Protein 5DTC (pdb70)

Nearest PDB structures (foldseek):
  5dtc-assembly2_B  TM=1.012E+00  e=6.444E-18  Saccharomyces cerevisiae YJM1133
  8fky-assembly1_SP  TM=8.930E-01  e=3.075E-09  Homo sapiens
  6p0q-assembly2_B  TM=8.731E-01  e=7.089E-09  Homo sapiens
  7aa8-assembly1_C  TM=7.172E-01  e=4.471E-04  Homo sapiens
  7ved-assembly2_B  TM=7.126E-01  e=1.031E-03  Homo sapiens

B-factor: mean 28.96, std 10.79, range [12.16, 67.42]

Secondary structure (DSSP, 8-state):
--EEEEEEEE--S-GGGPPP---EEEETT--HHHHHHHHHHHHT-SSPPPEEEEETTEE--S-HHHHHHHHT--TTSEEEEEEEE--/--EEEEEEEE--S-GGG------EEEETT--HHHHHHHHHHHHT-SSPPPEEEEETTEE--S-HHHHHHHHT--TTSEEEEEEEE--

Sequence (174 aa):
KSQVKIRFFTREKDELLHVQDTPMYAPISLKRYGLSEIVNHLLGSEKPVPFDFLIEGELLRTSLHDYLTKKGLSSEASLNVEYTRAIKSQVKIRFFTREKDELLHVQDTPMYAPISLKRYGLSEIVNHLLGSEKPVPFDFLIEGELLRTSLHDYLTKKGLSSEASLNVEYTRAI

Radius of gyration: 15.79 Å; Cα contacts (8 Å, |Δi|>4): 338; chains: 2; bounding box: 28×42×42 Å

Structure (mmCIF, N/CA/C/O backbone):
data_5DTC
#
_entry.id   5DTC
#
_cell.length_a   35.298
_cell.length_b   37.738
_cell.length_c   41.134
_cell.angle_alpha   82.54
_cell.angle_beta   64.31
_cell.angle_gamma   69.62
#
_symmetry.space_group_name_H-M   'P 1'
#
loop_
_entity.id
_entity.type
_entity.pdbx_description
1 polymer 'Ribosome biogenesis protein YTM1'
2 water water
#
loop_
_atom_site.group_PDB
_atom_site.id
_atom_site.type_symbol
_atom_site.label_atom_id
_atom_site.label_alt_id
_atom_site.label_comp_id
_atom_site.label_asym_id
_atom_site.label_entity_id
_atom_site.label_seq_id
_atom_site.pdbx_PDB_ins_code
_atom_site.Cartn_x
_atom_site.Cartn_y
_atom_site.Cartn_z
_atom_site.occupancy
_atom_site.B_iso_or_equiv
_atom_site.auth_seq_id
_atom_site.auth_comp_id
_atom_site.auth_asym_id
_atom_site.auth_atom_id
_atom_site.pdbx_PDB_model_num
ATOM 1 N N . LYS A 1 1 ? -7.525 -6.182 76.496 1.00 29.74 5 LYS A N 1
ATOM 2 C CA . LYS A 1 1 ? -8.622 -5.674 77.316 1.00 27.69 5 LYS A CA 1
ATOM 3 C C . LYS A 1 1 ? -9.968 -6.220 76.865 1.00 28.50 5 LYS A C 1
ATOM 4 O O . LYS A 1 1 ? -10.957 -6.119 77.593 1.00 31.42 5 LYS A O 1
ATOM 10 N N . SER A 1 2 ? -10.005 -6.798 75.668 1.00 27.87 6 SER A N 1
ATOM 11 C CA . SER A 1 2 ? -11.263 -7.223 75.067 1.00 27.62 6 SER A CA 1
ATOM 12 C C . SER A 1 2 ? -11.699 -8.638 75.465 1.00 24.17 6 SER A C 1
ATOM 13 O O . SER A 1 2 ? -12.847 -9.025 75.219 1.00 22.08 6 SER A O 1
ATOM 16 N N . GLN A 1 3 ? -10.794 -9.394 76.089 1.00 21.82 7 GLN A N 1
ATOM 17 C CA . GLN A 1 3 ? -11.007 -10.813 76.376 1.00 22.37 7 GLN A CA 1
ATOM 18 C C . GLN A 1 3 ? -10.754 -11.132 77.838 1.00 20.68 7 GLN A C 1
ATOM 19 O O . GLN A 1 3 ? -9.974 -10.456 78.503 1.00 23.49 7 GLN A O 1
ATOM 25 N N . VAL A 1 4 ? -11.404 -12.176 78.327 1.00 19.24 8 VAL A N 1
ATOM 26 C CA . VAL A 1 4 ? -11.195 -12.625 79.700 1.00 18.96 8 VAL A CA 1
ATOM 27 C C . VAL A 1 4 ? -11.185 -14.157 79.737 1.00 20.08 8 VAL A C 1
ATOM 28 O O . VAL A 1 4 ? -11.932 -14.808 79.003 1.00 20.00 8 VAL A O 1
ATOM 32 N N . LYS A 1 5 ? -10.313 -14.723 80.564 1.00 20.61 9 LYS A N 1
ATOM 33 C CA . LYS A 1 5 ? -10.220 -16.170 80.740 1.00 21.30 9 LYS A CA 1
ATOM 34 C C . LYS A 1 5 ? -11.366 -16.671 81.591 1.00 20.94 9 LYS A C 1
ATOM 35 O O . LYS A 1 5 ? -11.594 -16.160 82.697 1.00 20.13 9 LYS A O 1
ATOM 41 N N . ILE A 1 6 ? -12.072 -17.675 81.078 1.00 19.72 10 ILE A N 1
ATOM 42 C CA . ILE A 1 6 ? -13.174 -18.288 81.806 1.00 20.62 10 ILE A CA 1
ATOM 43 C C . ILE A 1 6 ? -13.041 -19.812 81.832 1.00 21.15 10 ILE A C 1
ATOM 44 O O . ILE A 1 6 ? -12.460 -20.423 80.922 1.00 22.72 10 ILE A O 1
ATOM 49 N N . ARG A 1 7 ? -13.567 -20.418 82.891 1.00 19.98 11 ARG A N 1
ATOM 50 C CA . ARG A 1 7 ? -13.696 -21.874 82.974 1.00 24.12 11 ARG A CA 1
ATOM 51 C C . ARG A 1 7 ? -15.123 -22.204 83.403 1.00 23.49 11 ARG A C 1
ATOM 52 O O . ARG A 1 7 ? -15.635 -21.604 84.346 1.00 25.55 11 ARG A O 1
ATOM 60 N N . PHE A 1 8 ? -15.759 -23.145 82.709 1.00 19.05 12 PHE A N 1
ATOM 61 C CA . PHE A 1 8 ? -17.151 -23.500 82.972 1.00 17.91 12 PHE A CA 1
ATOM 62 C C . PHE A 1 8 ? -17.259 -24.705 83.920 1.00 20.61 12 PHE A C 1
ATOM 63 O O . PHE A 1 8 ? -16.455 -25.638 83.843 1.00 22.75 12 PHE A O 1
ATOM 71 N N . PHE A 1 9 ? -18.275 -24.702 84.778 1.00 18.35 13 PHE A N 1
ATOM 72 C CA . PHE A 1 9 ? -18.632 -25.886 85.552 1.00 20.87 13 PHE A CA 1
ATOM 73 C C . PHE A 1 9 ? -20.132 -25.859 85.829 1.00 21.18 13 PHE A C 1
ATOM 74 O O . PHE A 1 9 ? -20.769 -24.810 85.726 1.00 20.25 13 PHE A O 1
ATOM 82 N N . THR A 1 10 ? -20.698 -27.006 86.184 1.00 20.20 14 THR A N 1
ATOM 83 C CA . THR A 1 10 ? -22.119 -27.057 86.512 1.00 21.42 14 THR A CA 1
ATOM 84 C C . THR A 1 10 ? -22.390 -28.001 87.672 1.00 21.32 14 THR A C 1
ATOM 85 O O . THR A 1 10 ? -21.639 -28.949 87.897 1.00 22.77 14 THR A O 1
ATOM 89 N N . ARG A 1 11 ? -23.461 -27.727 88.413 1.00 21.83 15 ARG A N 1
ATOM 90 C CA . ARG A 1 11 ? -23.902 -28.614 89.484 1.00 21.83 15 ARG A CA 1
ATOM 91 C C . ARG A 1 11 ? -25.013 -29.539 88.975 1.00 20.08 15 ARG A C 1
ATOM 92 O O . ARG A 1 11 ? -25.604 -30.288 89.742 1.00 21.78 15 ARG A O 1
ATOM 100 N N . GLU A 1 12 ? -25.298 -29.479 87.675 1.00 20.54 16 GLU A N 1
ATOM 101 C CA . GLU A 1 12 ? -26.356 -30.307 87.096 1.00 19.31 16 GLU A CA 1
ATOM 102 C C . GLU A 1 12 ? -25.972 -31.771 87.212 1.00 19.65 16 GLU A C 1
ATOM 103 O O . GLU A 1 12 ? -24.805 -32.121 87.031 1.00 22.36 16 GLU A O 1
ATOM 109 N N . LYS A 1 13 ? -26.945 -32.632 87.509 1.00 21.63 17 LYS A N 1
ATOM 110 C CA . LYS A 1 13 ? -26.666 -34.062 87.640 1.00 23.18 17 LYS A CA 1
ATOM 111 C C . LYS A 1 13 ? -26.544 -34.768 86.287 1.0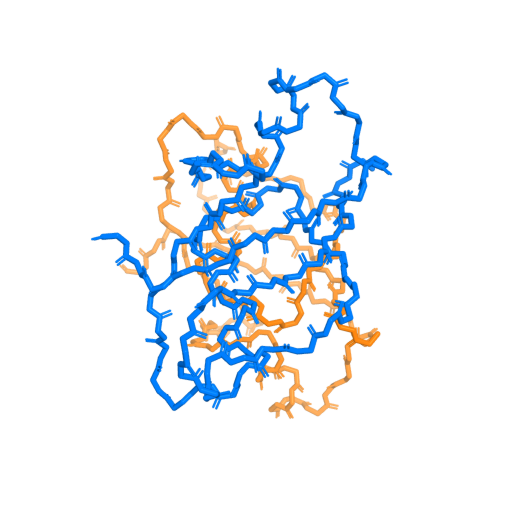0 26.26 17 LYS A C 1
ATOM 112 O O . LYS A 1 13 ? -25.842 -35.777 86.169 1.00 29.93 17 LYS A O 1
ATOM 118 N N . ASP A 1 14 ? -27.223 -34.230 85.276 1.00 25.30 18 ASP A N 1
ATOM 119 C CA . ASP A 1 14 ? -27.238 -34.810 83.929 1.00 26.85 18 ASP A CA 1
ATOM 120 C C . ASP A 1 14 ? -25.859 -34.771 83.274 1.00 24.51 18 ASP A C 1
ATOM 121 O O . ASP A 1 14 ? -25.380 -33.719 82.854 1.00 23.05 18 ASP A O 1
ATOM 126 N N . GLU A 1 15 ? -25.257 -35.947 83.156 1.00 24.14 19 GLU A N 1
ATOM 127 C CA . GLU A 1 15 ? -23.937 -36.108 82.564 1.00 27.81 19 GLU A CA 1
ATOM 128 C C . GLU A 1 15 ? -23.835 -35.536 81.147 1.00 24.45 19 GLU A C 1
ATOM 129 O O . GLU A 1 15 ? -22.771 -35.069 80.732 1.00 24.84 19 GLU A O 1
ATOM 135 N N . LEU A 1 16 ? -24.939 -35.558 80.409 1.00 22.24 20 LEU A N 1
ATOM 136 C CA . LEU A 1 16 ? -24.935 -35.025 79.045 1.00 23.51 20 LEU A CA 1
ATOM 137 C C . LEU A 1 16 ? -24.823 -33.508 79.016 1.00 23.83 20 LEU A C 1
ATOM 138 O O . LEU A 1 16 ? -24.654 -32.922 77.941 1.00 23.33 20 LEU A O 1
ATOM 143 N N . LEU A 1 17 ? -24.928 -32.878 80.187 1.00 21.54 21 LEU A N 1
ATOM 144 C CA . LEU A 1 17 ? -24.822 -31.420 80.294 1.00 21.97 21 LEU A CA 1
ATOM 145 C C . LEU A 1 17 ? -23.449 -30.987 80.789 1.00 22.35 21 LEU A C 1
ATOM 146 O O . LEU A 1 17 ? -23.214 -29.804 81.036 1.00 23.37 21 LEU A O 1
ATOM 151 N N . HIS A 1 18 ? -22.540 -31.944 80.913 1.00 22.20 22 HIS A N 1
ATOM 152 C CA . HIS A 1 18 ? -21.217 -31.687 81.474 1.00 25.49 22 HIS A CA 1
ATOM 153 C C . HIS A 1 18 ? -20.156 -31.399 80.411 1.00 24.90 22 HIS A C 1
ATOM 154 O O . HIS A 1 18 ? -19.948 -32.200 79.494 1.00 25.08 22 HIS A O 1
ATOM 161 N N . VAL A 1 19 ? -19.479 -30.261 80.548 1.00 22.21 23 VAL A N 1
ATOM 162 C CA . VAL A 1 19 ? -18.368 -29.916 79.674 1.00 26.58 23 VAL A CA 1
ATOM 163 C C . VAL A 1 19 ? -17.056 -30.141 80.407 1.00 31.45 23 VAL A C 1
ATOM 164 O O . VAL A 1 19 ? -17.047 -30.333 81.617 1.00 35.23 23 VAL A O 1
ATOM 168 N N . GLN A 1 20 ? -15.951 -30.101 79.672 1.00 35.32 24 GLN A N 1
ATOM 169 C CA . GLN A 1 20 ? -14.623 -30.257 80.261 1.00 40.23 24 GLN A CA 1
ATOM 170 C C . GLN A 1 20 ? -14.210 -29.052 81.101 1.00 41.14 24 GLN A C 1
ATOM 171 O O . GLN A 1 20 ? -14.767 -27.964 80.965 1.00 38.90 24 GLN A O 1
ATOM 177 N N . ASP A 1 21 ? -13.210 -29.268 81.951 1.00 44.06 25 ASP A N 1
ATOM 178 C CA . ASP A 1 21 ? -12.718 -28.277 82.908 1.00 47.30 25 ASP A CA 1
ATOM 179 C C . ASP A 1 21 ? -11.875 -27.182 82.244 1.00 43.28 25 ASP A C 1
ATOM 180 O O . ASP A 1 21 ? -11.519 -26.181 82.875 1.00 41.31 25 ASP A O 1
ATOM 185 N N . THR A 1 22 ? -11.577 -27.382 80.965 1.00 38.65 26 THR A N 1
ATOM 186 C CA . THR A 1 22 ? -10.600 -26.573 80.237 1.00 39.20 26 THR A CA 1
ATOM 187 C C . THR A 1 22 ? -10.919 -25.077 80.180 1.00 34.66 26 THR A C 1
ATOM 188 O O . THR A 1 22 ? -12.050 -24.688 79.915 1.00 35.71 26 THR A O 1
ATOM 192 N N . PRO A 1 23 ? -9.908 -24.230 80.419 1.00 32.82 27 PRO A N 1
ATOM 193 C CA . PRO A 1 23 ? -10.113 -22.782 80.310 1.00 30.02 27 PRO A CA 1
ATOM 194 C C . PRO A 1 23 ? -10.158 -22.314 78.859 1.00 27.52 27 PRO A C 1
ATOM 195 O O . PRO A 1 23 ? -9.609 -22.977 77.981 1.00 29.00 27 PRO A O 1
ATOM 199 N N . MET A 1 24 ? -10.801 -21.177 78.621 1.00 23.72 28 MET A N 1
ATOM 200 C CA . MET A 1 24 ? -10.875 -20.587 77.291 1.00 25.87 28 MET A CA 1
ATOM 201 C C . MET A 1 24 ? -11.024 -19.082 77.420 1.00 23.55 28 MET A C 1
ATOM 202 O O . MET A 1 24 ? -11.386 -18.589 78.487 1.00 24.27 28 MET A O 1
ATOM 207 N N . TYR A 1 25 ? -10.757 -18.354 76.337 1.00 24.16 29 TYR A N 1
ATOM 208 C CA . TYR A 1 25 ? -10.959 -16.906 76.342 1.00 25.56 29 TYR A CA 1
ATOM 209 C C . TYR A 1 25 ? -12.319 -16.553 75.755 1.00 25.81 29 TYR A C 1
ATOM 210 O O . TYR A 1 25 ? -12.739 -17.124 74.740 1.00 26.96 29 TYR A O 1
ATOM 219 N N . ALA A 1 26 ? -13.003 -15.613 76.400 1.00 21.34 30 ALA A N 1
ATOM 220 C CA . ALA A 1 26 ? -14.285 -15.122 75.904 1.00 20.60 30 ALA A CA 1
ATOM 221 C C . ALA A 1 26 ? -14.270 -13.598 75.792 1.00 21.88 30 ALA A C 1
ATOM 222 O O . ALA A 1 26 ? -13.703 -12.922 76.644 1.00 26.35 30 ALA A O 1
ATOM 224 N N . PRO A 1 27 ? -14.884 -13.049 74.735 1.00 21.17 31 PRO A N 1
ATOM 225 C CA . PRO A 1 27 ? -15.046 -11.589 74.701 1.00 20.42 31 PRO A CA 1
ATOM 226 C C . PRO A 1 27 ? -15.791 -11.075 75.943 1.00 20.80 31 PRO A C 1
ATOM 227 O O . PRO A 1 27 ? -16.760 -11.699 76.394 1.00 20.70 31 PRO A O 1
ATOM 231 N N . ILE A 1 28 ? -15.352 -9.946 76.485 1.00 19.12 32 ILE A N 1
ATOM 232 C CA . ILE A 1 28 ? -15.974 -9.406 77.696 1.00 18.92 32 ILE A CA 1
ATOM 233 C C . ILE A 1 28 ? -17.415 -8.945 77.436 1.00 16.19 32 ILE A C 1
ATOM 234 O O . ILE A 1 28 ? -18.208 -8.758 78.367 1.00 16.60 32 ILE A O 1
ATOM 239 N N . SER A 1 29 ? -17.750 -8.779 76.159 1.00 17.60 33 SER A N 1
ATOM 240 C CA . SER A 1 29 ? -19.062 -8.296 75.764 1.00 16.62 33 SER A CA 1
ATOM 241 C C . SER A 1 29 ? -20.154 -9.351 75.902 1.00 19.08 33 SER A C 1
ATOM 242 O O . SER A 1 29 ? -21.350 -9.024 75.857 1.00 20.49 33 SER A O 1
ATOM 245 N N . LEU A 1 30 ? -19.756 -10.614 76.050 1.00 16.69 34 LEU A N 1
ATOM 246 C CA . LEU A 1 30 ? -20.732 -11.703 76.015 1.00 17.89 34 LEU A CA 1
ATOM 247 C C . LEU A 1 30 ? -21.645 -11.667 77.234 1.00 21.50 34 LEU A C 1
ATOM 248 O O . LEU A 1 30 ? -21.226 -11.274 78.331 1.00 21.03 34 LEU A O 1
ATOM 253 N N . LYS A 1 31 ? -22.900 -12.053 77.012 1.00 19.78 35 LYS A N 1
ATOM 254 C CA . LYS A 1 31 ? -23.899 -12.189 78.060 1.00 18.70 35 LYS A CA 1
ATOM 255 C C . LYS A 1 31 ? -24.418 -13.620 78.033 1.00 18.76 35 LYS A C 1
ATOM 256 O O . LYS A 1 31 ? -23.800 -14.499 77.435 1.00 20.10 35 LYS A O 1
ATOM 262 N N . ARG A 1 32 ? -25.569 -13.847 78.650 1.00 21.07 36 ARG A N 1
ATOM 263 C CA . ARG A 1 32 ? -26.112 -15.196 78.777 1.00 21.38 36 ARG A CA 1
ATOM 264 C C . ARG A 1 32 ? -26.289 -15.932 77.432 1.00 21.60 36 ARG A C 1
ATOM 265 O O . ARG A 1 32 ? -26.010 -17.135 77.327 1.00 21.10 36 ARG A O 1
ATOM 273 N N . TYR A 1 33 ? -26.744 -15.221 76.407 1.00 21.82 37 TYR A N 1
ATOM 274 C CA . TYR A 1 33 ? -27.010 -15.855 75.111 1.00 27.05 37 TYR A CA 1
ATOM 275 C C . TYR A 1 33 ? -25.735 -16.328 74.414 1.00 25.64 37 TYR A C 1
ATOM 276 O O . TYR A 1 33 ? -25.661 -17.470 73.965 1.00 25.58 37 TYR A O 1
ATOM 285 N N . GLY A 1 34 ? -24.733 -15.458 74.337 1.00 24.90 38 GLY A N 1
ATOM 286 C CA . GLY A 1 34 ? -23.433 -15.841 73.809 1.00 24.13 38 GLY A CA 1
ATOM 287 C C . GLY A 1 34 ? -22.780 -16.974 74.588 1.00 22.16 38 GLY A C 1
ATOM 288 O O . GLY A 1 34 ? -22.218 -17.905 74.015 1.00 23.92 38 GLY A O 1
ATOM 289 N N . LEU A 1 35 ? -22.848 -16.903 75.910 1.00 18.87 39 LEU A N 1
ATOM 290 C CA . LEU A 1 35 ? -22.257 -17.956 76.717 1.00 17.53 39 LEU A CA 1
ATOM 291 C C . LEU A 1 35 ? -22.988 -19.289 76.527 1.00 16.86 39 LEU A C 1
ATOM 292 O O . LEU A 1 35 ? -22.361 -20.340 76.505 1.00 19.52 39 LEU A O 1
ATOM 297 N N . SER A 1 36 ? -24.309 -19.250 76.381 1.00 16.89 40 SER A N 1
ATOM 298 C CA . SER A 1 36 ? -25.066 -20.473 76.139 1.00 16.14 40 SER A CA 1
ATOM 299 C C . SER A 1 36 ? -24.673 -21.071 74.778 1.00 20.27 40 SER A C 1
ATOM 300 O O . SER A 1 36 ? -24.649 -22.297 74.608 1.00 22.95 40 SER A O 1
ATOM 303 N N . GLU A 1 37 ? -24.343 -20.210 73.821 1.00 17.56 41 GLU A N 1
ATOM 304 C CA . GLU A 1 37 ? -23.883 -20.695 72.511 1.00 19.45 41 GLU A CA 1
ATOM 305 C C . GLU A 1 37 ? -22.567 -21.464 72.654 1.00 23.29 41 GLU A C 1
ATOM 306 O O . GLU A 1 37 ? -22.395 -22.524 72.045 1.00 23.86 41 GLU A O 1
ATOM 312 N N . ILE A 1 38 ? -21.654 -20.952 73.482 1.00 20.12 42 ILE A N 1
ATOM 313 C CA . ILE A 1 38 ? -20.390 -21.641 73.737 1.00 20.99 42 ILE A CA 1
ATOM 314 C C . ILE A 1 38 ? -20.601 -22.997 74.418 1.00 19.50 42 ILE A C 1
ATOM 315 O O . ILE A 1 38 ? -20.047 -24.009 73.990 1.00 20.27 42 ILE A O 1
ATOM 320 N N . VAL A 1 39 ? -21.382 -23.013 75.495 1.00 21.39 43 VAL A N 1
ATOM 321 C CA . VAL A 1 39 ? -21.606 -24.250 76.228 1.00 20.78 43 VAL A CA 1
ATOM 322 C C . VAL A 1 39 ? -22.284 -25.305 75.350 1.00 20.80 43 VAL A C 1
ATOM 323 O O . VAL A 1 39 ? -21.877 -26.468 75.343 1.00 20.78 43 VAL A O 1
ATOM 327 N N . ASN A 1 40 ? -23.300 -24.912 74.592 1.00 21.08 44 ASN A N 1
ATOM 328 C CA . ASN A 1 40 ? -23.998 -25.881 73.751 1.00 24.14 44 ASN A CA 1
ATOM 329 C C . ASN A 1 40 ? -23.101 -26.433 72.643 1.00 24.43 44 ASN A C 1
ATOM 330 O O . ASN A 1 40 ? -23.264 -27.570 72.214 1.00 27.43 44 ASN A O 1
ATOM 335 N N . HIS A 1 41 ? -22.133 -25.635 72.208 1.00 22.61 45 HIS A N 1
ATOM 336 C CA . HIS A 1 41 ? -21.172 -26.096 71.216 1.00 24.79 45 HIS A CA 1
ATOM 337 C C . HIS A 1 41 ? -20.254 -27.152 71.829 1.00 24.87 45 HIS A C 1
ATOM 338 O O . HIS A 1 41 ? -20.013 -28.203 71.234 1.00 27.13 45 HIS A O 1
ATOM 345 N N . LEU A 1 42 ? -19.771 -26.879 73.036 1.00 25.00 46 LEU A N 1
ATOM 346 C CA . LEU A 1 42 ? -18.925 -27.827 73.750 1.00 26.53 46 LEU A CA 1
ATOM 347 C C . LEU A 1 42 ? -19.666 -29.137 74.013 1.00 29.62 46 LEU A C 1
ATOM 348 O O . LEU A 1 42 ? -19.061 -30.211 73.997 1.00 33.15 46 LEU A O 1
ATOM 353 N N . LEU A 1 43 ? -20.975 -29.042 74.239 1.00 28.41 47 LEU A N 1
ATOM 354 C CA . LEU A 1 43 ? -21.802 -30.212 74.548 1.00 28.26 47 LEU A CA 1
ATOM 355 C C . LEU A 1 43 ? -22.221 -30.982 73.300 1.00 29.62 47 LEU A C 1
ATOM 356 O O . LEU A 1 43 ? -22.689 -32.122 73.390 1.00 30.82 47 LEU A O 1
ATOM 361 N N . GLY A 1 44 ? -22.062 -30.355 72.139 1.00 28.80 48 GLY A N 1
ATOM 362 C CA . GLY A 1 44 ? -22.502 -30.944 70.884 1.00 31.91 48 GLY A CA 1
ATOM 363 C C . GLY A 1 44 ? -24.002 -31.190 70.913 1.00 36.26 48 GLY A C 1
ATOM 364 O O . GLY A 1 44 ? -24.486 -32.193 70.393 1.00 37.22 48 GLY A O 1
ATOM 365 N N . SER A 1 45 ? -24.727 -30.266 71.540 1.00 35.12 49 SER A N 1
ATOM 366 C CA . SER A 1 45 ? -26.176 -30.372 71.729 1.00 34.84 49 SER A CA 1
ATOM 367 C C . SER A 1 45 ? -26.978 -30.608 70.448 1.00 38.83 49 SER A C 1
ATOM 368 O O . SER A 1 45 ? -26.795 -29.897 69.467 1.00 37.91 49 SER A O 1
ATOM 371 N N . GLU A 1 46 ? -27.878 -31.593 70.471 1.00 43.28 50 GLU A N 1
ATOM 372 C CA . GLU A 1 46 ? -28.812 -31.806 69.363 1.00 44.60 50 GLU A CA 1
ATOM 373 C C . GLU A 1 46 ? -29.648 -30.553 69.150 1.00 46.31 50 GLU A C 1
ATOM 374 O O . GLU A 1 46 ? -29.576 -29.904 68.106 1.00 51.08 50 GLU A O 1
ATOM 380 N N . LYS A 1 47 ? -30.447 -30.225 70.157 1.00 44.26 51 LYS A N 1
ATOM 381 C CA . LYS A 1 47 ? -31.152 -28.956 70.203 1.00 40.24 51 LYS A CA 1
ATOM 382 C C . LYS A 1 47 ? -30.534 -28.136 71.326 1.00 38.12 51 LYS A C 1
ATOM 383 O O . LYS A 1 47 ? -30.194 -28.683 72.378 1.00 37.76 51 LYS A O 1
ATOM 389 N N . PRO A 1 48 ? -30.362 -26.825 71.105 1.00 35.13 52 PRO A N 1
ATOM 390 C CA . PRO A 1 48 ? -29.708 -26.022 72.142 1.00 31.42 52 PRO A CA 1
ATOM 391 C C . PRO A 1 48 ? -30.509 -25.964 73.436 1.00 29.30 52 PRO A C 1
ATOM 392 O O . PRO A 1 48 ? -31.742 -25.826 73.419 1.00 29.55 52 PRO A O 1
ATOM 396 N N . VAL A 1 49 ? -29.793 -26.094 74.548 1.00 26.19 53 VAL A N 1
ATOM 397 C CA . VAL A 1 49 ? -30.374 -26.010 75.888 1.00 25.07 53 VAL A CA 1
ATOM 398 C C . VAL A 1 49 ? -30.185 -24.606 76.447 1.00 22.39 53 VAL A C 1
ATOM 399 O O . VAL A 1 49 ? -29.072 -24.093 76.469 1.00 23.57 53 VAL A O 1
ATOM 403 N N . PRO A 1 50 ? -31.275 -23.966 76.880 1.00 23.60 54 PRO A N 1
ATOM 404 C CA . PRO A 1 50 ? -31.132 -22.628 77.462 1.00 23.68 54 PRO A CA 1
ATOM 405 C C . PRO A 1 50 ? -30.440 -22.679 78.817 1.00 24.10 54 PRO A C 1
ATOM 406 O O . PRO A 1 50 ? -30.911 -23.391 79.707 1.00 24.54 54 PRO A O 1
ATOM 410 N N . PHE A 1 51 ? -29.331 -21.954 78.950 1.00 21.33 55 PHE A N 1
ATOM 411 C CA . PHE A 1 51 ? -28.578 -21.902 80.199 1.00 18.46 55 PHE A CA 1
ATOM 412 C C . PHE A 1 51 ? -28.602 -20.528 80.843 1.00 16.92 55 PHE A C 1
ATOM 413 O O . PHE A 1 51 ? -28.633 -19.510 80.150 1.00 20.46 55 PHE A O 1
ATOM 421 N N . ASP A 1 52 ? -28.590 -20.516 82.173 1.00 16.91 56 ASP A N 1
ATOM 422 C CA . ASP A 1 52 ? -28.224 -19.338 82.933 1.00 15.98 56 ASP A CA 1
ATOM 423 C C . ASP A 1 52 ? -26.822 -19.522 83.541 1.00 15.63 56 ASP A C 1
ATOM 424 O O . ASP A 1 52 ? -26.322 -20.650 83.691 1.00 15.78 56 ASP A O 1
ATOM 429 N N . PHE A 1 53 ? -26.190 -18.408 83.891 1.00 12.89 57 PHE A N 1
ATOM 430 C CA . PHE A 1 53 ? -24.806 -18.423 84.359 1.00 13.47 57 PHE A CA 1
ATOM 431 C C . PHE A 1 53 ? -24.653 -17.659 85.664 1.00 15.89 57 PHE A C 1
ATOM 432 O O . PHE A 1 53 ? -25.273 -16.620 85.855 1.00 17.69 57 PHE A O 1
ATOM 440 N N . LEU A 1 54 ? -23.801 -18.179 86.537 1.00 15.91 58 LEU A N 1
ATOM 441 C CA . LEU A 1 54 ? -23.521 -17.545 87.811 1.00 15.61 58 LEU A CA 1
ATOM 442 C C . LEU A 1 54 ? -22.024 -17.459 88.019 1.00 17.80 58 LEU A C 1
ATOM 443 O O . LEU A 1 54 ? -21.279 -18.345 87.607 1.00 20.23 58 LEU A O 1
ATOM 448 N N . ILE A 1 55 ? -21.580 -16.396 88.670 1.00 18.52 59 ILE A N 1
ATOM 449 C CA . ILE A 1 55 ? -20.174 -16.294 89.057 1.00 17.94 59 ILE A CA 1
ATOM 450 C C . ILE A 1 55 ? -20.127 -16.081 90.559 1.00 21.18 59 ILE A C 1
ATOM 451 O O . ILE A 1 55 ? -20.653 -15.091 91.068 1.00 24.10 59 ILE A O 1
ATOM 456 N N . GLU A 1 56 ? -19.510 -17.030 91.252 1.00 19.19 60 GLU A N 1
ATOM 457 C CA . GLU A 1 56 ? -19.533 -17.099 92.709 1.00 21.38 60 GLU A CA 1
ATOM 458 C C . GLU A 1 56 ? -20.941 -16.925 93.277 1.00 20.53 60 GLU A C 1
ATOM 459 O O . GLU A 1 56 ? -21.135 -16.258 94.299 1.00 23.23 60 GLU A 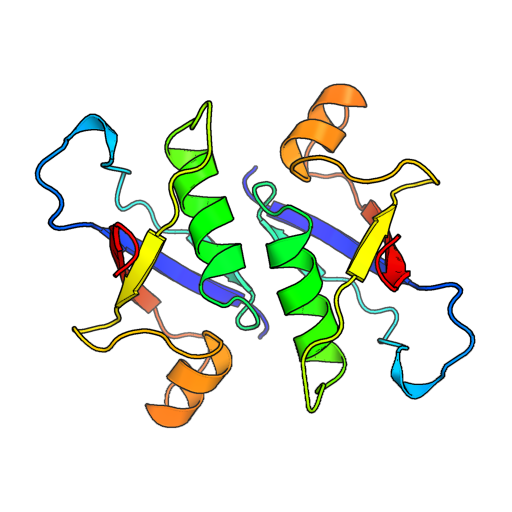O 1
ATOM 465 N N . GLY A 1 57 ? -21.911 -17.550 92.612 1.00 19.96 61 GLY A N 1
ATOM 466 C CA . GLY A 1 57 ? -23.290 -17.587 93.063 1.00 19.80 61 GLY A CA 1
ATOM 467 C C . GLY A 1 57 ? -24.171 -16.426 92.647 1.00 21.28 61 GLY A C 1
ATOM 468 O O . GLY A 1 57 ? -25.382 -16.452 92.886 1.00 23.99 61 GLY A O 1
ATOM 469 N N . GLU A 1 58 ? -23.587 -15.408 92.023 1.00 16.66 62 GLU A N 1
ATOM 470 C CA . GLU A 1 58 ? -24.377 -14.270 9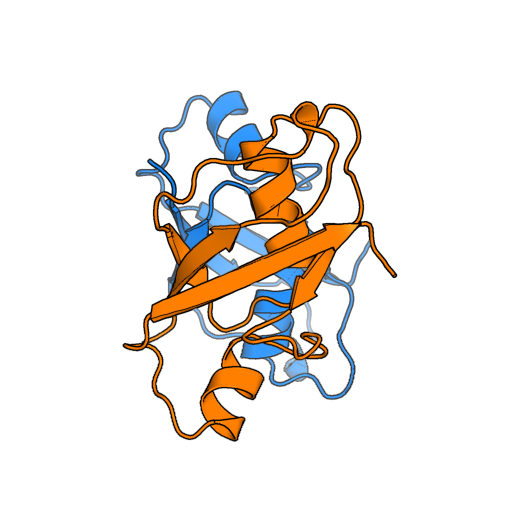1.570 1.00 18.19 62 GLU A CA 1
ATOM 471 C C . GLU A 1 58 ? -24.801 -14.465 90.118 1.00 17.72 62 GLU A C 1
ATOM 472 O O . GLU A 1 58 ? -23.963 -14.704 89.263 1.00 20.45 62 GLU A O 1
ATOM 478 N N . LEU A 1 59 ? -26.100 -14.374 89.854 1.00 16.13 63 LEU A N 1
ATOM 479 C CA . LEU A 1 59 ? -26.622 -14.551 88.495 1.00 15.57 63 LEU A CA 1
ATOM 480 C C . LEU A 1 59 ? -26.050 -13.506 87.549 1.00 16.68 63 LEU A C 1
ATOM 481 O O . LEU A 1 59 ? -26.039 -12.314 87.870 1.00 21.14 63 LEU A O 1
ATOM 486 N N . LEU A 1 60 ? -25.587 -13.947 86.387 1.00 17.09 64 LEU A N 1
ATOM 487 C CA . LEU A 1 60 ? -25.037 -13.031 85.392 1.00 21.93 64 LEU A CA 1
ATOM 488 C C . LEU A 1 60 ? -26.154 -12.387 84.582 1.00 22.91 64 LEU A C 1
ATOM 489 O O . LEU A 1 60 ? -26.726 -13.020 83.696 1.00 24.44 64 LEU A O 1
ATOM 494 N N . ARG A 1 61 ? -26.441 -11.124 84.880 1.00 20.71 65 ARG A N 1
ATOM 495 C CA . ARG A 1 61 ? -27.607 -10.437 84.338 1.00 24.97 65 ARG A CA 1
ATOM 496 C C . ARG A 1 61 ? -27.259 -9.561 83.149 1.00 25.34 65 ARG A C 1
ATOM 497 O O . ARG A 1 61 ? -28.137 -9.120 82.409 1.00 27.92 65 ARG A O 1
ATOM 505 N N . THR A 1 62 ? -25.975 -9.289 82.969 1.00 22.74 66 THR A N 1
ATOM 506 C CA . THR A 1 62 ? -25.542 -8.564 81.782 1.00 27.16 66 THR A CA 1
ATOM 507 C C . THR A 1 62 ? -24.265 -9.183 81.238 1.00 24.69 66 THR A C 1
ATOM 508 O O . THR A 1 62 ? -24.156 -10.410 81.149 1.00 24.83 66 THR A O 1
ATOM 512 N N . SER A 1 63 ? -23.298 -8.343 80.880 1.00 20.52 67 SER A N 1
ATOM 513 C CA . SER A 1 63 ? -22.082 -8.831 80.234 1.00 20.05 67 SER A CA 1
ATOM 514 C C . SER A 1 63 ? -21.013 -9.215 81.249 1.00 18.07 67 SER A C 1
ATOM 515 O O . SER A 1 63 ? -21.111 -8.869 82.432 1.00 17.66 67 SER A O 1
ATOM 518 N N . LEU A 1 64 ? -20.008 -9.947 80.780 1.00 16.57 68 LEU A N 1
ATOM 519 C CA . LEU A 1 64 ? -18.834 -10.252 81.587 1.00 18.92 68 LEU A CA 1
ATOM 520 C C . LEU A 1 64 ? -18.139 -8.942 81.952 1.00 17.81 68 LEU A C 1
ATOM 521 O O . LEU A 1 64 ? -17.703 -8.754 83.080 1.00 16.35 68 LEU A O 1
ATOM 526 N N . HIS A 1 65 ? -18.042 -8.042 80.980 1.00 18.02 69 HIS A N 1
ATOM 527 C CA . HIS A 1 65 ? -17.518 -6.692 81.210 1.00 18.08 69 HIS A CA 1
ATOM 528 C C . HIS A 1 65 ? -18.145 -5.979 82.414 1.00 19.79 69 HIS A C 1
ATOM 529 O O . HIS A 1 65 ? -17.430 -5.463 83.286 1.00 22.87 69 HIS A O 1
ATOM 536 N N . ASP A 1 66 ? -19.474 -5.945 82.455 1.00 19.53 70 ASP A N 1
ATOM 537 C CA . ASP A 1 66 ? -20.188 -5.311 83.564 1.00 22.21 70 ASP A CA 1
ATOM 538 C C . ASP A 1 66 ? -19.898 -5.983 84.901 1.00 21.66 70 ASP A C 1
ATOM 539 O O . ASP A 1 66 ? -19.818 -5.307 85.929 1.00 23.09 70 ASP A O 1
ATOM 544 N N . TYR A 1 67 ? -19.767 -7.307 84.896 1.00 18.01 71 TYR A N 1
ATOM 545 C CA . TYR A 1 67 ? -19.441 -8.029 86.125 1.00 17.94 71 TYR A CA 1
ATOM 546 C C . TYR A 1 67 ? -18.050 -7.621 86.619 1.00 20.39 71 TYR A C 1
ATOM 547 O O . TYR A 1 67 ? -17.862 -7.285 87.799 1.00 22.20 71 TYR A O 1
ATOM 556 N N . LEU A 1 68 ? -17.075 -7.639 85.717 1.00 19.84 72 LEU A N 1
ATOM 557 C CA . LEU A 1 68 ? -15.701 -7.290 86.079 1.00 20.67 72 LEU A CA 1
ATOM 558 C C . LEU A 1 68 ? -15.620 -5.868 86.630 1.00 23.50 72 LEU A C 1
ATOM 559 O O . LEU A 1 68 ? -14.886 -5.603 87.587 1.00 22.68 72 LEU A O 1
ATOM 564 N N . THR A 1 69 ? -16.378 -4.953 86.029 1.00 24.37 73 THR A N 1
ATOM 565 C CA . THR A 1 69 ? -16.314 -3.556 86.449 1.00 22.68 73 THR A CA 1
ATOM 566 C C . THR A 1 69 ? -16.922 -3.415 87.852 1.00 22.05 73 THR A C 1
ATOM 567 O O . THR A 1 69 ? -16.372 -2.722 88.708 1.00 25.28 73 THR A O 1
ATOM 571 N N . LYS A 1 70 ? -18.035 -4.105 88.086 1.00 22.18 74 LYS A N 1
ATOM 572 C CA . LYS A 1 70 ? -18.723 -4.057 89.379 1.00 24.82 74 LYS A CA 1
ATOM 573 C C . LYS A 1 70 ? -17.846 -4.563 90.526 1.00 24.01 74 LYS A C 1
ATOM 574 O O . LYS A 1 70 ? -17.895 -4.047 91.654 1.00 24.69 74 LYS A O 1
ATOM 580 N N . LYS A 1 71 ? -17.041 -5.574 90.234 1.00 25.14 75 LYS A N 1
ATOM 581 C CA . LYS A 1 71 ? -16.201 -6.205 91.245 1.00 26.90 75 LYS A CA 1
ATOM 582 C C . LYS A 1 71 ? -14.815 -5.566 91.357 1.00 26.53 75 LYS A C 1
ATOM 583 O O . LYS A 1 71 ? -14.024 -5.942 92.225 1.00 29.80 75 LYS A O 1
ATOM 589 N N . GLY A 1 72 ? -14.516 -4.609 90.483 1.00 26.25 76 GLY A N 1
ATOM 590 C CA . GLY A 1 72 ? -13.230 -3.926 90.530 1.00 27.83 76 GLY A CA 1
ATOM 591 C C . GLY A 1 72 ? -12.076 -4.804 90.075 1.00 28.22 76 GLY A C 1
ATOM 592 O O . GLY A 1 72 ? -10.932 -4.664 90.536 1.00 26.99 76 GLY A O 1
ATOM 593 N N . LEU A 1 73 ? -12.378 -5.708 89.148 1.00 25.23 77 LEU A N 1
ATOM 594 C CA . LEU A 1 73 ? -11.385 -6.618 88.609 1.00 26.17 77 LEU A CA 1
ATOM 595 C C . LEU A 1 73 ? -11.036 -6.227 87.184 1.00 26.02 77 LEU A C 1
ATOM 596 O O . LEU A 1 73 ? -11.892 -5.738 86.455 1.00 26.47 77 LEU A O 1
ATOM 601 N N . SER A 1 74 ? -9.785 -6.433 86.784 1.00 22.74 78 SER A N 1
ATOM 602 C CA . SER A 1 74 ? -9.434 -6.226 85.376 1.00 20.93 78 SER A CA 1
ATOM 603 C C . SER A 1 74 ? -9.754 -7.495 84.600 1.00 19.83 78 SER A C 1
ATOM 604 O O . SER A 1 74 ? -10.061 -8.535 85.203 1.00 20.24 78 SER A O 1
ATOM 607 N N . SER A 1 75 ? -9.693 -7.415 83.270 1.00 18.68 79 SER A N 1
ATOM 608 C CA . SER A 1 75 ? -9.938 -8.579 82.430 1.00 18.37 79 SER A CA 1
ATOM 609 C C . SER A 1 75 ? -8.721 -9.514 82.384 1.00 21.07 79 SER A C 1
ATOM 610 O O . SER A 1 75 ? -8.652 -10.401 81.536 1.00 23.39 79 SER A O 1
ATOM 613 N N . GLU A 1 76 ? -7.764 -9.302 83.288 1.00 21.43 80 GLU A N 1
ATOM 614 C CA . GLU A 1 76 ? -6.690 -10.260 83.515 1.00 21.04 80 GLU A CA 1
ATOM 615 C C . GLU A 1 76 ? -7.138 -11.297 84.538 1.00 22.75 80 GLU A C 1
ATOM 616 O O . GLU A 1 76 ? -6.426 -12.258 84.827 1.00 22.10 80 GLU A O 1
ATOM 622 N N . ALA A 1 77 ? -8.324 -11.082 85.091 1.00 24.50 81 ALA A N 1
ATOM 623 C CA . ALA A 1 77 ? -8.928 -12.048 85.989 1.00 23.66 81 ALA A CA 1
ATOM 624 C C . ALA A 1 77 ? -9.256 -13.357 85.278 1.00 23.58 81 ALA A C 1
ATOM 625 O O . ALA A 1 77 ? -9.550 -13.382 84.078 1.00 26.95 81 A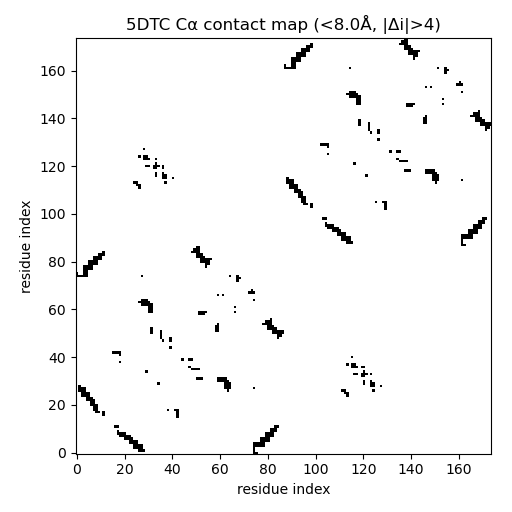LA A O 1
ATOM 627 N N . SER A 1 78 ? -9.188 -14.451 86.022 1.00 20.93 82 SER A N 1
ATOM 628 C CA . SER A 1 78 ? -9.693 -15.735 85.547 1.00 20.82 82 SER A CA 1
ATOM 629 C C . SER A 1 78 ? -11.015 -16.009 86.246 1.00 21.62 82 SER A C 1
ATOM 630 O O . SER A 1 78 ? -11.065 -16.056 87.486 1.00 26.33 82 SER A O 1
ATOM 633 N N . LEU A 1 79 ? -12.081 -16.177 85.467 1.00 19.09 83 LEU A N 1
ATOM 634 C CA . LEU A 1 79 ? -13.426 -16.359 86.021 1.00 19.05 83 LEU A CA 1
ATOM 635 C C . LEU A 1 79 ? -13.882 -17.815 86.047 1.00 18.41 83 LEU A C 1
ATOM 636 O O . LEU A 1 79 ? -13.812 -18.522 85.045 1.00 21.24 83 LEU A O 1
ATOM 641 N N . ASN A 1 80 ? -14.351 -18.246 87.217 1.00 18.09 84 ASN A N 1
ATOM 642 C CA . ASN A 1 80 ? -15.019 -19.525 87.396 1.00 18.63 84 ASN A CA 1
ATOM 643 C C . ASN A 1 80 ? -16.530 -19.352 87.135 1.00 19.24 84 ASN A C 1
ATOM 644 O O . ASN A 1 80 ? -17.243 -18.781 87.960 1.00 18.53 84 ASN A O 1
ATOM 649 N N . VAL A 1 81 ? -17.021 -19.819 85.987 1.00 16.69 85 VAL A N 1
ATOM 650 C CA . VAL A 1 81 ? -18.398 -19.518 85.592 1.00 15.96 85 VAL A CA 1
ATOM 651 C C . VAL A 1 81 ? -19.290 -20.745 85.670 1.00 18.20 85 VAL A C 1
ATOM 652 O O . VAL A 1 81 ? -19.129 -21.701 84.907 1.00 21.26 85 VAL A O 1
ATOM 656 N N . GLU A 1 82 ? -20.239 -20.705 86.596 1.00 17.06 86 GLU A N 1
ATOM 657 C CA . GLU A 1 82 ? -21.208 -21.778 86.755 1.00 17.95 86 GLU A CA 1
ATOM 658 C C . GLU A 1 82 ? -22.322 -21.652 85.732 1.00 16.71 86 GLU A C 1
ATOM 659 O O . GLU A 1 82 ? -22.755 -20.546 85.440 1.00 17.54 86 GLU A O 1
ATOM 665 N N . TYR A 1 83 ? -22.776 -22.773 85.174 1.00 14.29 87 TYR A N 1
ATOM 666 C CA . TYR A 1 83 ? -23.970 -22.745 84.351 1.00 12.66 87 TYR A CA 1
ATOM 667 C C . TYR A 1 83 ? -25.004 -23.718 84.900 1.00 14.02 87 TYR A C 1
ATOM 668 O O . TYR A 1 83 ? -24.673 -24.700 85.582 1.00 18.07 87 TYR A O 1
ATOM 677 N N . THR A 1 84 ? -26.261 -23.386 84.645 1.00 13.82 88 THR A N 1
ATOM 678 C CA . THR A 1 84 ? -27.400 -24.172 85.095 1.00 18.35 88 THR A CA 1
ATOM 679 C C . THR A 1 84 ? -28.456 -24.076 84.014 1.00 17.37 88 THR A C 1
ATOM 680 O O . THR A 1 84 ? -28.473 -23.105 83.253 1.00 18.53 88 THR A O 1
ATOM 684 N N . ARG A 1 85 ? -29.317 -25.087 83.919 1.00 19.12 89 ARG A N 1
ATOM 685 C CA . ARG A 1 85 ? -30.490 -24.975 83.068 1.00 18.14 89 ARG A CA 1
ATOM 686 C C . ARG A 1 85 ? -31.206 -23.702 83.466 1.00 18.55 89 ARG A C 1
ATOM 687 O O . ARG A 1 85 ? -31.282 -23.375 84.664 1.00 16.56 89 ARG A O 1
ATOM 695 N N . ALA A 1 86 ? -31.690 -22.972 82.465 1.00 21.32 9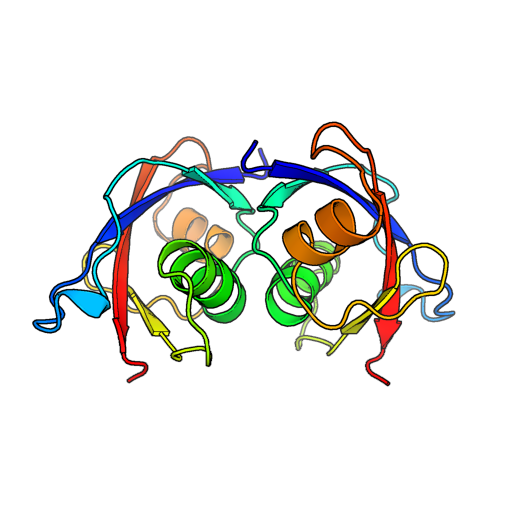0 ALA A N 1
ATOM 696 C CA . ALA A 1 86 ? -32.272 -21.643 82.668 1.00 25.27 90 ALA A CA 1
ATOM 697 C C . ALA A 1 86 ? -33.259 -21.594 83.837 1.00 24.58 90 ALA A C 1
ATOM 698 O O . ALA A 1 86 ? -34.068 -22.503 84.020 1.00 25.28 90 ALA A O 1
ATOM 700 N N . ILE A 1 87 ? -33.172 -20.525 84.625 1.00 23.31 91 ILE A N 1
ATOM 701 C CA . ILE A 1 87 ? -34.019 -20.340 85.805 1.00 24.93 91 ILE A CA 1
ATOM 702 C C . ILE A 1 87 ? -35.491 -20.245 85.417 1.00 26.71 91 ILE A C 1
ATOM 703 O O . ILE A 1 87 ? -36.351 -20.894 86.023 1.00 28.14 91 ILE A O 1
ATOM 708 N N . LYS B 1 1 ? -6.916 -22.279 68.060 1.00 44.78 5 LYS B N 1
ATOM 709 C CA . LYS B 1 1 ? -7.831 -23.377 67.783 1.00 47.38 5 LYS B CA 1
ATOM 710 C C . LYS B 1 1 ? -9.279 -22.925 67.856 1.00 41.61 5 LYS B C 1
ATOM 711 O O . LYS B 1 1 ? -10.067 -23.117 66.928 1.00 41.13 5 LYS B O 1
ATOM 717 N N . SER B 1 2 ? -9.621 -22.322 68.985 1.00 37.80 6 SER B N 1
ATOM 718 C CA . SER B 1 2 ? -11.013 -22.121 69.326 1.00 33.04 6 SER B CA 1
ATOM 719 C C . SER B 1 2 ? -11.525 -20.718 69.006 1.00 27.25 6 SER B C 1
ATOM 720 O O . SER B 1 2 ? -12.699 -20.445 69.227 1.00 25.94 6 SER B O 1
ATOM 723 N N . GLN B 1 3 ? -10.666 -19.846 68.469 1.00 23.75 7 GLN B N 1
ATOM 724 C CA . GLN B 1 3 ? -11.075 -18.486 68.103 1.00 24.85 7 GLN B CA 1
ATOM 725 C C . GLN B 1 3 ? -10.748 -18.139 66.656 1.00 24.07 7 GLN B C 1
ATOM 726 O O . GLN B 1 3 ? -9.771 -18.636 66.099 1.00 24.61 7 GLN B O 1
ATOM 732 N N . VAL B 1 4 ? -11.554 -17.257 66.071 1.00 19.02 8 VAL B N 1
ATOM 733 C CA . VAL B 1 4 ? -11.331 -16.808 64.693 1.00 19.83 8 VAL B CA 1
ATOM 734 C C . VAL B 1 4 ? -11.301 -15.275 64.649 1.00 18.80 8 VAL B C 1
ATOM 735 O O . VAL B 1 4 ? -12.040 -14.620 65.377 1.00 19.19 8 VAL B O 1
ATOM 739 N N . LYS B 1 5 ? -10.429 -14.705 63.821 1.00 18.59 9 LYS B N 1
ATOM 740 C CA . LYS B 1 5 ? -10.344 -13.249 63.692 1.00 18.68 9 LYS B CA 1
ATOM 741 C C . LYS B 1 5 ? -11.489 -12.719 62.840 1.00 17.38 9 LYS B C 1
ATOM 742 O O . LYS B 1 5 ? -11.745 -13.231 61.755 1.00 21.61 9 LYS B O 1
ATOM 748 N N . ILE B 1 6 ? -12.181 -11.695 63.329 1.00 16.91 10 ILE B N 1
ATOM 749 C CA . ILE B 1 6 ? -13.300 -11.125 62.584 1.00 17.43 10 ILE B CA 1
ATOM 750 C C . ILE B 1 6 ? -13.257 -9.600 62.538 1.00 20.23 10 ILE B C 1
ATOM 751 O O . ILE B 1 6 ? -12.735 -8.947 63.447 1.00 22.38 10 ILE B O 1
ATOM 756 N N . ARG B 1 7 ? -13.781 -9.037 61.459 1.00 21.40 11 ARG B N 1
ATOM 757 C CA . ARG B 1 7 ? -14.008 -7.598 61.366 1.00 24.15 11 ARG B CA 1
ATOM 758 C C . ARG B 1 7 ? -15.454 -7.368 60.973 1.00 23.20 11 ARG B C 1
ATOM 759 O O . ARG B 1 7 ? -15.981 -8.070 60.111 1.00 28.03 11 ARG B O 1
ATOM 767 N N . PHE B 1 8 ? -16.085 -6.381 61.595 1.00 18.43 12 PHE B N 1
ATOM 768 C CA . PHE B 1 8 ? -17.494 -6.069 61.339 1.00 16.27 12 PHE B CA 1
ATOM 769 C C . PHE B 1 8 ? -17.646 -4.881 60.395 1.00 20.03 12 PHE B C 1
ATOM 770 O O . PHE B 1 8 ? -16.861 -3.925 60.452 1.00 22.99 12 PHE B O 1
ATOM 778 N N . PHE B 1 9 ? -18.667 -4.938 59.548 1.00 18.57 13 PHE B N 1
ATOM 779 C CA . PHE B 1 9 ? -19.078 -3.790 58.746 1.00 18.20 13 PHE B CA 1
ATOM 780 C C . PHE B 1 9 ? -20.572 -3.883 58.498 1.00 19.86 13 PHE B C 1
ATOM 781 O O . PHE B 1 9 ? -21.176 -4.946 58.679 1.00 20.33 13 PHE B O 1
ATOM 789 N N . THR B 1 10 ? -21.178 -2.767 58.112 1.00 20.39 14 THR B N 1
ATOM 790 C CA . THR B 1 10 ? -22.604 -2.761 57.817 1.00 21.03 14 THR B CA 1
ATOM 791 C C . THR B 1 10 ? -22.925 -1.814 56.681 1.00 23.31 14 THR B C 1
ATOM 792 O O . THR B 1 10 ? -22.212 -0.829 56.457 1.00 25.12 14 THR B O 1
ATOM 796 N N . ARG B 1 11 ? -23.999 -2.125 55.961 1.00 25.44 15 ARG B N 1
ATOM 797 C CA . ARG B 1 11 ? -24.495 -1.254 54.907 1.00 26.74 15 ARG B CA 1
ATOM 798 C C . ARG B 1 11 ? -25.647 -0.409 55.431 1.00 26.52 15 ARG B C 1
ATOM 799 O O . ARG B 1 11 ? -26.264 0.332 54.679 1.00 30.61 15 ARG B O 1
ATOM 807 N N . GLU B 1 12 ? -25.926 -0.524 56.729 1.00 27.94 16 GLU B N 1
ATOM 808 C CA . GLU B 1 12 ? -26.948 0.295 57.365 1.00 31.64 16 GLU B CA 1
ATOM 809 C C . GLU B 1 12 ? -26.639 1.772 57.156 1.00 33.94 16 GLU B C 1
ATOM 810 O O . GLU B 1 12 ? -25.481 2.189 57.204 1.00 30.27 16 GLU B O 1
ATOM 816 N N . LYS B 1 13 ? -27.687 2.550 56.914 1.00 38.51 17 LYS B N 1
ATOM 817 C CA . LYS B 1 13 ? -27.542 3.972 56.645 1.00 43.17 17 LYS B CA 1
ATOM 818 C C . LYS B 1 13 ? -27.465 4.797 57.929 1.00 45.52 17 LYS B C 1
ATOM 819 O O . LYS B 1 13 ? -26.974 5.923 57.909 1.00 48.09 17 LYS B O 1
ATOM 825 N N . ASP B 1 14 ? -27.945 4.235 59.037 1.00 44.63 18 ASP B N 1
ATOM 826 C CA . ASP B 1 14 ? -27.867 4.903 60.338 1.00 46.72 18 ASP B CA 1
ATOM 827 C C . ASP B 1 14 ? -26.443 4.847 60.880 1.00 44.12 18 ASP B C 1
ATOM 828 O O . ASP B 1 14 ? -25.939 3.775 61.222 1.00 41.26 18 ASP B O 1
ATOM 833 N N . GLU B 1 15 ? -25.801 6.006 60.961 1.00 44.20 19 GLU B N 1
ATOM 834 C CA . GLU B 1 15 ? -24.408 6.075 61.384 1.00 46.89 19 GLU B CA 1
ATOM 835 C C . GLU B 1 15 ? -24.245 5.704 62.858 1.00 43.67 19 GLU B C 1
ATOM 836 O O . GLU B 1 15 ? -23.173 5.261 63.285 1.00 41.96 19 GLU B O 1
ATOM 842 N N . LEU B 1 16 ? -25.321 5.870 63.624 1.00 41.53 20 LEU B N 1
ATOM 843 C CA . LEU B 1 16 ? -25.348 5.449 65.023 1.00 40.87 20 LEU B CA 1
ATOM 844 C C . LEU B 1 16 ? -25.199 3.935 65.167 1.00 38.14 20 LEU B C 1
ATOM 845 O O . LEU B 1 16 ? -24.957 3.438 66.261 1.00 38.02 20 LEU B O 1
ATOM 850 N N . LEU B 1 17 ? -25.359 3.203 64.065 1.00 37.57 21 LEU B N 1
ATOM 851 C CA . LEU B 1 17 ? -25.220 1.748 64.091 1.00 33.64 21 LEU B CA 1
ATOM 852 C C . LEU B 1 17 ? -23.867 1.278 63.552 1.00 32.58 21 LEU B C 1
ATOM 853 O O . LEU B 1 17 ? -23.633 0.077 63.397 1.00 31.78 21 LEU B O 1
ATOM 858 N N . HIS B 1 18 ? -22.981 2.224 63.271 1.00 30.89 22 HIS B N 1
ATOM 859 C CA . HIS B 1 18 ? -21.681 1.903 62.697 1.00 32.54 22 HIS B CA 1
ATOM 860 C C . HIS B 1 18 ? -20.620 1.692 63.767 1.00 32.99 22 HIS B C 1
ATOM 861 O O . HIS B 1 18 ? -20.448 2.529 64.656 1.00 31.79 22 HIS B O 1
ATOM 868 N N . VAL B 1 19 ? -19.920 0.564 63.672 1.00 31.97 23 VAL B N 1
ATOM 869 C CA . VAL B 1 19 ? -18.746 0.297 64.493 1.00 31.90 23 VAL B CA 1
ATOM 870 C C . VAL B 1 19 ? -17.490 0.400 63.639 1.00 34.72 23 VAL B C 1
ATOM 871 O O . VAL B 1 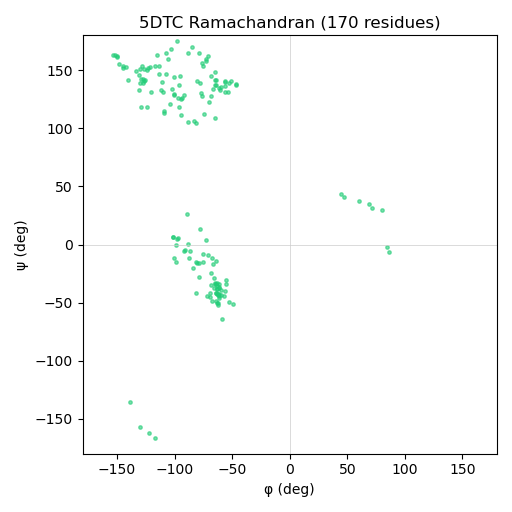19 ? -17.569 0.390 62.409 1.00 34.37 23 VAL B O 1
ATOM 875 N N . GLN B 1 20 ? -16.332 0.490 64.284 1.00 35.51 24 GLN B N 1
ATOM 876 C CA . GLN B 1 20 ? -15.075 0.504 63.546 1.00 38.14 24 GLN B CA 1
ATOM 877 C C . GLN B 1 20 ? -14.757 -0.898 63.052 1.00 35.88 24 GLN B C 1
ATOM 878 O O . GLN B 1 20 ? -15.191 -1.890 63.645 1.00 34.16 24 GLN B O 1
ATOM 884 N N . ASP B 1 21 ? -13.999 -0.982 61.964 1.00 35.74 25 ASP B N 1
ATOM 885 C CA . ASP B 1 21 ? -13.650 -2.273 61.387 1.00 36.63 25 ASP B CA 1
ATOM 886 C C . ASP B 1 21 ? -12.367 -2.835 61.987 1.00 32.88 25 ASP B C 1
ATOM 887 O O . ASP B 1 21 ? -11.667 -3.619 61.352 1.00 33.95 25 ASP B O 1
ATOM 892 N N . THR B 1 22 ? -12.052 -2.435 63.212 1.00 30.34 26 THR B N 1
ATOM 893 C CA . THR B 1 22 ? -10.893 -2.997 63.885 1.00 31.20 26 THR B CA 1
ATOM 894 C C . THR B 1 22 ? -11.150 -4.490 64.131 1.00 26.71 26 THR B C 1
ATOM 895 O O . THR B 1 22 ? -12.262 -4.884 64.478 1.00 25.79 26 THR B O 1
ATOM 899 N N . PRO B 1 23 ? -10.138 -5.336 63.893 1.00 25.24 27 PRO B N 1
ATOM 900 C CA . PRO B 1 23 ? -10.377 -6.769 64.077 1.00 22.19 27 PRO B CA 1
ATOM 901 C C . PRO B 1 23 ? -10.475 -7.162 65.542 1.00 22.95 27 PRO B C 1
ATOM 902 O O . PRO B 1 23 ? -10.010 -6.449 66.434 1.00 27.85 27 PRO B O 1
ATOM 906 N N . MET B 1 24 ? -11.095 -8.308 65.775 1.00 21.61 28 MET B N 1
ATOM 907 C CA . MET B 1 24 ? -11.180 -8.880 67.111 1.00 20.56 28 MET B CA 1
ATOM 908 C C . MET B 1 24 ? -11.323 -10.382 66.994 1.00 22.56 28 MET B C 1
ATOM 909 O O . MET B 1 24 ? -11.640 -10.902 65.922 1.00 23.86 28 MET B O 1
ATOM 914 N N . TYR B 1 25 ? -11.077 -11.085 68.088 1.00 24.01 29 TYR B N 1
ATOM 915 C CA . TYR B 1 25 ? -11.180 -12.535 68.065 1.00 26.14 29 TYR B CA 1
ATOM 916 C C . TYR B 1 25 ? -12.480 -12.993 68.701 1.00 25.19 29 TYR B C 1
ATOM 917 O O . TYR B 1 25 ? -12.870 -12.503 69.771 1.00 27.77 29 TYR B O 1
ATOM 926 N N . ALA B 1 26 ? -13.155 -13.922 68.029 1.00 20.58 30 ALA B N 1
ATOM 927 C CA . ALA B 1 26 ? -14.409 -14.477 68.528 1.00 21.18 30 ALA B CA 1
ATOM 928 C C . ALA B 1 26 ? -14.338 -15.998 68.597 1.00 20.47 30 ALA B C 1
ATOM 929 O O . ALA B 1 26 ? -13.749 -16.623 67.725 1.00 21.02 30 ALA B O 1
ATOM 931 N N . PRO B 1 27 ? -14.935 -16.594 69.644 1.00 18.15 31 PRO B N 1
ATOM 932 C CA . PRO B 1 27 ? -15.050 -18.054 69.716 1.00 18.22 31 PRO B CA 1
ATOM 933 C C . PRO B 1 27 ? -15.765 -18.609 68.485 1.00 19.63 31 PRO B C 1
ATOM 934 O O . PRO B 1 27 ? -16.773 -18.044 68.049 1.00 21.41 31 PRO B O 1
ATOM 938 N N . ILE B 1 28 ? -15.258 -19.701 67.925 1.00 20.15 32 ILE B N 1
ATOM 939 C CA . ILE B 1 28 ? -15.877 -20.266 66.721 1.00 21.20 32 ILE B CA 1
ATOM 940 C C . ILE B 1 28 ? -17.279 -20.830 67.026 1.00 20.67 32 ILE B C 1
ATOM 941 O O . ILE B 1 28 ? -18.064 -21.120 66.116 1.00 20.48 32 ILE B O 1
ATOM 946 N N . SER B 1 29 ? -17.602 -20.943 68.311 1.00 18.46 33 SER B N 1
ATOM 947 C CA . SER B 1 29 ? -18.893 -21.467 68.715 1.00 18.50 33 SER B CA 1
ATOM 948 C C . SER B 1 29 ? -20.014 -20.429 68.594 1.00 20.80 33 SER B C 1
ATOM 949 O O . SER B 1 29 ? -21.203 -20.783 68.614 1.00 23.60 33 SER B O 1
ATOM 952 N N . LEU B 1 30 ? -19.646 -19.155 68.470 1.00 19.80 34 LEU B N 1
ATOM 953 C CA . LEU B 1 30 ? -20.652 -18.089 68.434 1.00 20.51 34 LEU B CA 1
ATOM 954 C C . LEU B 1 30 ? -21.589 -18.167 67.226 1.00 18.27 34 LEU B C 1
ATOM 955 O O . LEU B 1 30 ? -21.176 -18.506 66.112 1.00 21.63 34 LEU B O 1
ATOM 960 N N . LYS B 1 31 ? -22.856 -17.852 67.484 1.00 20.80 35 LYS B N 1
ATOM 961 C CA . LYS B 1 31 ? -23.886 -17.707 66.473 1.00 22.31 35 LYS B CA 1
ATOM 962 C C . LYS B 1 31 ? -24.371 -16.260 66.496 1.00 21.31 35 LYS B C 1
ATOM 963 O O . LYS B 1 31 ? -23.761 -15.415 67.145 1.00 20.67 35 LYS B O 1
ATOM 969 N N . ARG B 1 32 ? -25.499 -15.999 65.839 1.00 21.69 36 ARG B N 1
ATOM 970 C CA . ARG B 1 32 ? -26.052 -14.649 65.735 1.00 20.41 36 ARG B CA 1
ATOM 971 C C . ARG B 1 32 ? -26.283 -13.945 67.087 1.00 21.23 36 ARG B C 1
ATOM 972 O O . ARG B 1 32 ? -26.130 -12.724 67.180 1.00 21.05 36 ARG B O 1
ATOM 980 N N . TYR B 1 33 ? -26.643 -14.680 68.136 1.00 21.35 37 TYR B N 1
ATOM 981 C CA . TYR B 1 33 ? -26.914 -14.012 69.412 1.00 24.27 37 TYR B CA 1
ATOM 982 C C . TYR B 1 33 ? -25.640 -13.506 70.084 1.00 22.75 37 TYR B C 1
ATOM 983 O O . TYR B 1 33 ? -25.599 -12.371 70.564 1.00 26.44 37 TYR B O 1
ATOM 992 N N . GLY B 1 34 ? -24.601 -14.331 70.103 1.00 19.98 38 GLY B N 1
ATOM 993 C CA . GLY B 1 34 ? -23.314 -13.913 70.627 1.00 21.31 38 GLY B CA 1
ATOM 994 C C . GLY B 1 34 ? -22.701 -12.766 69.838 1.00 20.92 38 GLY B C 1
ATOM 995 O O . GLY B 1 34 ? -22.148 -11.825 70.411 1.00 23.09 38 GLY B O 1
ATOM 996 N N . LEU B 1 35 ? -22.788 -12.830 68.511 1.00 17.68 39 LEU B N 1
ATOM 997 C CA . LEU B 1 35 ? -22.232 -11.756 67.704 1.00 14.87 39 LEU B CA 1
ATOM 998 C C . LEU B 1 35 ? -23.017 -10.459 67.881 1.00 17.00 39 LEU B C 1
ATOM 999 O O . LEU B 1 35 ? -22.439 -9.371 67.868 1.00 19.42 39 LEU B O 1
ATOM 1004 N N . SER B 1 36 ? -24.330 -10.566 68.059 1.00 16.70 40 SER B N 1
ATOM 1005 C CA . SER B 1 36 ? -25.131 -9.381 68.317 1.00 16.37 40 SER B CA 1
ATOM 1006 C C . SER B 1 36 ? -24.744 -8.752 69.669 1.00 20.09 40 SER B C 1
ATOM 1007 O O . SER B 1 36 ? -24.769 -7.526 69.837 1.00 21.65 40 SER B O 1
ATOM 1010 N N . GLU B 1 37 ? -24.371 -9.589 70.628 1.00 18.36 41 GLU B N 1
ATOM 1011 C CA . GLU B 1 37 ? -23.906 -9.070 71.910 1.00 20.73 41 GLU B CA 1
ATOM 1012 C C . GLU B 1 37 ? -22.610 -8.258 71.742 1.00 19.65 41 GLU B C 1
ATOM 1013 O O . GLU B 1 37 ? -22.453 -7.210 72.356 1.00 21.41 41 GLU B O 1
ATOM 1019 N N . ILE B 1 38 ? -21.689 -8.752 70.921 1.00 18.46 42 ILE B N 1
ATOM 1020 C CA . ILE B 1 38 ? -20.446 -8.028 70.630 1.00 18.77 42 ILE B CA 1
ATOM 1021 C C . ILE B 1 38 ? -20.699 -6.674 69.943 1.00 22.68 42 ILE B C 1
ATOM 1022 O O . ILE B 1 38 ? -20.166 -5.641 70.354 1.00 20.72 42 ILE B O 1
ATOM 1027 N N . VAL B 1 39 ? -21.504 -6.671 68.885 1.00 22.59 43 VAL B N 1
ATOM 1028 C CA . VAL B 1 39 ? -21.767 -5.418 68.179 1.00 23.70 43 VAL B CA 1
ATOM 1029 C C . VAL B 1 39 ? -22.463 -4.386 69.079 1.00 22.76 43 VAL B C 1
ATOM 1030 O O . VAL B 1 39 ? -22.087 -3.210 69.087 1.00 22.15 43 VAL B O 1
ATOM 1034 N N . ASN B 1 40 ? -23.456 -4.817 69.851 1.00 23.22 44 ASN B N 1
ATOM 1035 C CA . ASN B 1 40 ? -24.149 -3.887 70.743 1.00 24.18 44 ASN B CA 1
ATOM 1036 C C . ASN B 1 40 ? -23.241 -3.315 71.842 1.00 25.01 44 ASN B C 1
ATOM 1037 O O . ASN B 1 40 ? -23.394 -2.157 72.236 1.00 24.67 44 ASN B O 1
ATOM 1042 N N . HIS B 1 41 ? -22.295 -4.118 72.324 1.00 23.25 45 HIS B N 1
ATOM 1043 C CA . HIS B 1 41 ? -21.275 -3.640 73.257 1.00 21.91 45 HIS B CA 1
ATOM 1044 C C . HIS B 1 41 ? -20.438 -2.536 72.615 1.00 22.84 45 HIS B C 1
ATOM 1045 O O . HIS B 1 41 ? -20.189 -1.495 73.224 1.00 24.08 45 HIS B O 1
ATOM 1052 N N . LEU B 1 42 ? -20.024 -2.769 71.373 1.00 22.83 46 LEU B N 1
ATOM 1053 C CA . LEU B 1 42 ? -19.208 -1.811 70.638 1.00 26.20 46 LEU B CA 1
ATOM 1054 C C . LEU B 1 42 ? -19.966 -0.511 70.418 1.00 27.57 46 LEU B C 1
ATOM 1055 O O . LEU B 1 42 ? -19.381 0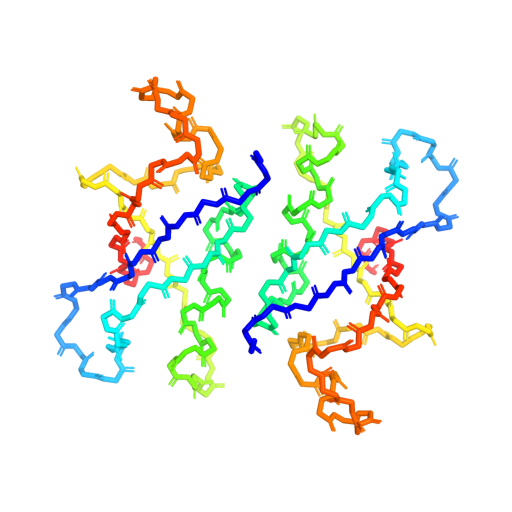.572 70.460 1.00 29.11 46 LEU B O 1
ATOM 1060 N N . LEU B 1 43 ? -21.272 -0.628 70.198 1.00 25.44 47 LEU B N 1
ATOM 1061 C CA . LEU B 1 43 ? -22.121 0.533 69.942 1.00 27.49 47 LEU B CA 1
ATOM 1062 C C . LEU B 1 43 ? -22.520 1.247 71.227 1.00 29.42 47 LEU B C 1
ATOM 1063 O O . LEU B 1 43 ? -22.978 2.392 71.195 1.00 30.68 47 LEU B O 1
ATOM 1068 N N . GLY B 1 44 ? -22.347 0.566 72.354 1.00 29.29 48 GLY B N 1
ATOM 1069 C CA . GLY B 1 44 ? -22.730 1.121 73.643 1.00 33.58 48 GLY B CA 1
ATOM 1070 C C . GLY B 1 44 ? -24.237 1.226 73.756 1.00 37.08 48 GLY B C 1
ATOM 1071 O O . GLY B 1 44 ? -24.764 2.160 74.362 1.00 40.09 48 GLY B O 1
ATOM 1072 N N . SER B 1 45 ? -24.928 0.258 73.160 1.00 37.10 49 SER B N 1
ATOM 1073 C CA . SER B 1 45 ? -26.386 0.236 73.145 1.00 38.00 49 SER B CA 1
ATOM 1074 C C . SER B 1 45 ? -26.994 0.285 74.529 1.00 42.12 49 SER B C 1
ATOM 1075 O O . SER B 1 45 ? -26.610 -0.466 75.428 1.00 43.74 49 SER B O 1
ATOM 1078 N N . GLU B 1 46 ? -27.960 1.178 74.680 1.00 46.00 50 GLU B N 1
ATOM 1079 C CA . GLU B 1 46 ? -28.695 1.334 75.925 1.00 50.76 50 GLU B CA 1
ATOM 1080 C C . GLU B 1 46 ? -29.782 0.276 75.985 1.00 49.79 50 GLU B C 1
ATOM 1081 O O . GLU B 1 46 ? -30.022 -0.320 77.028 1.00 51.93 50 GLU B O 1
ATOM 1087 N N . LYS B 1 47 ? -30.439 0.063 74.850 1.00 45.77 51 LYS B N 1
ATOM 1088 C CA . LYS B 1 47 ? -31.297 -1.097 74.645 1.00 45.05 51 LYS B CA 1
ATOM 1089 C C . LYS B 1 47 ? -30.755 -1.883 73.445 1.00 41.85 51 LYS B C 1
ATOM 1090 O O . LYS B 1 47 ? -30.482 -1.298 72.396 1.00 39.85 51 LYS B O 1
ATOM 1096 N N . PRO B 1 48 ? -30.589 -3.206 73.593 1.00 39.83 52 PRO B N 1
ATOM 1097 C CA . PRO B 1 48 ? -29.998 -4.015 72.517 1.00 37.15 52 PRO B CA 1
ATOM 1098 C C . PRO B 1 48 ? -30.792 -4.017 71.208 1.00 34.52 52 PRO B C 1
ATOM 1099 O O . PRO B 1 48 ? -32.017 -4.173 71.203 1.00 35.30 52 PRO B O 1
ATOM 1103 N N . VAL B 1 49 ? -30.070 -3.845 70.106 1.00 28.56 53 VAL B N 1
ATOM 1104 C CA . VAL B 1 49 ? -30.632 -3.910 68.762 1.00 26.78 53 VAL B CA 1
ATOM 1105 C C . VAL B 1 49 ? -30.408 -5.303 68.193 1.00 25.74 53 VAL B C 1
ATOM 1106 O O . VAL B 1 49 ? -29.273 -5.734 68.049 1.00 24.47 53 VAL B O 1
ATOM 1110 N N . PRO B 1 50 ? -31.488 -6.026 67.882 1.00 27.18 54 PRO B N 1
ATOM 1111 C CA . PRO B 1 50 ? -31.248 -7.354 67.310 1.00 28.42 54 PRO B CA 1
ATOM 1112 C C . PRO B 1 50 ? -30.638 -7.264 65.910 1.00 28.09 54 PRO B C 1
ATOM 1113 O O . PRO B 1 50 ? -31.157 -6.550 65.047 1.00 27.57 54 PRO B O 1
ATOM 1117 N N . PHE B 1 51 ? -29.527 -7.964 65.711 1.00 23.74 55 PHE B N 1
ATOM 1118 C CA . PHE B 1 51 ? -28.828 -7.972 64.435 1.00 19.50 55 PHE B CA 1
ATOM 1119 C C . PHE B 1 51 ? -28.804 -9.356 63.805 1.00 21.74 55 PHE B C 1
ATOM 1120 O O . PHE B 1 51 ? -28.871 -10.370 64.509 1.00 23.03 55 PHE B O 1
ATOM 1128 N N . ASP B 1 52 ? -28.704 -9.394 62.478 1.00 19.62 56 ASP B N 1
ATOM 1129 C CA . ASP B 1 52 ? -28.335 -10.615 61.774 1.00 20.62 56 ASP B CA 1
ATOM 1130 C C . ASP B 1 52 ? -26.993 -10.422 61.078 1.00 19.74 56 ASP B C 1
ATOM 1131 O O . ASP B 1 52 ? -26.529 -9.288 60.906 1.00 20.19 56 ASP B O 1
ATOM 1136 N N . PHE B 1 53 ? -26.365 -11.529 60.692 1.00 18.19 57 PHE B N 1
ATOM 1137 C CA . PHE B 1 53 ? -25.010 -11.480 60.151 1.00 18.31 57 PHE B CA 1
ATOM 1138 C C . PHE B 1 53 ? -24.860 -12.243 58.842 1.00 19.04 57 PHE B C 1
ATOM 1139 O O . PHE B 1 53 ? -25.417 -13.330 58.672 1.00 19.47 57 PHE B O 1
ATOM 1147 N N . LEU B 1 54 ? -24.109 -11.652 57.919 1.00 16.54 58 LEU B N 1
ATOM 1148 C CA . LEU B 1 54 ? -23.819 -12.281 56.644 1.00 16.06 58 LEU B CA 1
ATOM 1149 C C . LEU B 1 54 ? -22.316 -12.369 56.455 1.00 17.63 58 LEU B C 1
ATOM 1150 O O . LEU B 1 54 ? -21.579 -11.519 56.946 1.00 19.66 58 LEU B O 1
ATOM 1155 N N . ILE B 1 55 ? -21.863 -13.388 55.733 1.00 16.12 59 ILE B N 1
ATOM 1156 C CA . ILE B 1 55 ? -20.453 -13.509 55.380 1.00 15.31 59 ILE B CA 1
ATOM 1157 C C . ILE B 1 55 ? -20.387 -13.731 53.878 1.00 18.05 59 ILE B C 1
ATOM 1158 O O . ILE B 1 55 ? -20.928 -14.715 53.370 1.00 19.54 59 ILE B O 1
ATOM 1163 N N . GLU B 1 56 ? -19.746 -12.797 53.181 1.00 17.22 60 GLU B N 1
ATOM 1164 C CA . GLU B 1 56 ? -19.810 -12.710 51.718 1.00 19.02 60 GLU B CA 1
ATOM 1165 C C . GLU B 1 56 ? -21.237 -12.879 51.185 1.00 19.94 60 GLU B C 1
ATOM 1166 O O . GLU B 1 56 ? -21.470 -13.572 50.187 1.00 20.18 60 GLU B O 1
ATOM 1172 N N . GLY B 1 57 ? -22.181 -12.221 51.850 1.00 17.01 61 GLY B N 1
ATOM 1173 C CA . GLY B 1 57 ? -23.564 -12.160 51.409 1.00 17.93 61 GLY B CA 1
ATOM 1174 C C . GLY B 1 57 ? -24.442 -13.322 51.812 1.00 19.42 61 GLY B C 1
ATOM 1175 O O . GLY B 1 57 ? -25.639 -13.326 51.497 1.00 21.32 61 GLY B O 1
ATOM 1176 N N . GLU B 1 58 ? -23.866 -14.308 52.497 1.00 17.37 62 GLU B N 1
ATOM 1177 C CA . GLU B 1 58 ? -24.637 -15.471 52.943 1.00 19.62 62 GLU B CA 1
ATOM 1178 C C . GLU B 1 58 ? -25.014 -15.344 54.406 1.00 19.14 62 GLU B C 1
ATOM 1179 O O . GLU B 1 58 ? -24.158 -15.112 55.250 1.00 16.83 62 GLU B O 1
ATOM 1185 N N . LEU B 1 59 ? -26.298 -15.514 54.697 1.00 17.15 63 LEU B N 1
ATOM 1186 C CA . LEU B 1 59 ? -26.810 -15.303 56.048 1.00 17.64 63 LEU B CA 1
ATOM 1187 C C . LEU B 1 59 ? -26.244 -16.361 56.982 1.00 19.63 63 LEU B C 1
ATOM 1188 O O . LEU B 1 59 ? -26.230 -17.544 56.645 1.00 21.35 63 LEU B O 1
ATOM 1193 N N . LEU B 1 60 ? -25.764 -15.936 58.151 1.00 18.95 64 LEU B N 1
ATOM 1194 C CA . LEU B 1 60 ? -25.147 -16.868 59.086 1.00 20.91 64 LEU B CA 1
ATOM 1195 C C . LEU B 1 60 ? -26.237 -17.544 59.906 1.00 22.47 64 LEU B C 1
ATOM 1196 O O . LEU B 1 60 ? -26.822 -16.920 60.776 1.00 21.95 64 LEU B O 1
ATOM 1201 N N . ARG B 1 61 ? -26.515 -18.812 59.616 1.00 21.47 65 ARG B N 1
ATOM 1202 C CA . ARG B 1 61 ? -27.635 -19.518 60.248 1.00 24.03 65 ARG B CA 1
ATOM 1203 C C . ARG B 1 61 ? -27.182 -20.415 61.386 1.00 23.79 65 ARG B C 1
ATOM 1204 O O . ARG B 1 61 ? -27.994 -20.912 62.164 1.00 27.40 65 ARG B O 1
ATOM 1212 N N . THR B 1 62 ? -25.873 -20.609 61.465 1.00 23.96 66 THR B N 1
ATOM 1213 C CA . THR B 1 62 ? -25.255 -21.524 62.407 1.00 29.22 66 THR B CA 1
ATOM 1214 C C . THR B 1 62 ? -24.123 -20.844 63.164 1.00 25.90 66 THR B C 1
ATOM 1215 O O . THR B 1 62 ? -24.073 -19.616 63.267 1.00 25.63 66 THR B O 1
ATOM 1219 N N . SER B 1 63 ? -23.201 -21.657 63.669 1.00 20.39 67 SER B N 1
ATOM 1220 C CA . SER B 1 63 ? -21.998 -21.149 64.321 1.00 20.63 67 SER B CA 1
ATOM 1221 C C . SER B 1 63 ? -20.989 -20.706 63.291 1.00 21.95 67 SER B C 1
ATOM 1222 O O . SER B 1 63 ? -21.107 -21.049 62.101 1.00 21.37 67 SER B O 1
ATOM 1225 N N . LEU B 1 64 ? -19.994 -19.947 63.746 1.00 18.23 68 LEU B N 1
ATOM 1226 C CA . LEU B 1 64 ? -18.861 -19.609 62.899 1.00 19.65 68 LEU B CA 1
ATOM 1227 C C . LEU B 1 64 ? -18.117 -20.881 62.525 1.00 19.62 68 LEU B C 1
ATOM 1228 O O . LEU B 1 64 ? -17.651 -21.028 61.389 1.00 17.92 68 LEU B O 1
ATOM 1233 N N . HIS B 1 65 ? -18.016 -21.806 63.481 1.00 19.37 69 HIS B N 1
ATOM 1234 C CA . HIS B 1 65 ? -17.417 -23.116 63.219 1.00 18.83 69 HIS B CA 1
ATOM 1235 C C . HIS B 1 65 ? -18.034 -23.830 62.010 1.00 21.12 69 HIS B C 1
ATOM 1236 O O . HIS B 1 65 ? -17.315 -24.333 61.142 1.00 21.23 69 HIS B O 1
ATOM 1243 N N . ASP B 1 66 ? -19.363 -23.897 61.976 1.00 17.45 70 ASP B N 1
ATOM 1244 C CA . ASP B 1 66 ? -20.055 -24.583 60.893 1.00 19.77 70 ASP B CA 1
ATOM 1245 C C . ASP B 1 66 ? -19.786 -23.891 59.553 1.00 19.81 70 ASP B C 1
ATOM 1246 O O . ASP B 1 66 ? -19.642 -24.554 58.512 1.00 21.53 70 ASP B O 1
ATOM 1251 N N . TYR B 1 67 ? -19.734 -22.559 59.585 1.00 18.19 71 TYR B N 1
ATOM 1252 C CA . TYR B 1 67 ? -19.435 -21.781 58.386 1.00 17.93 71 TYR B CA 1
ATOM 1253 C C . TYR B 1 67 ? -18.042 -22.120 57.863 1.00 17.76 71 TYR B C 1
ATOM 1254 O O . TYR B 1 67 ? -17.872 -22.444 56.677 1.00 18.96 71 TYR B O 1
ATOM 1263 N N . LEU B 1 68 ? -17.051 -22.041 58.745 1.00 18.93 72 LEU B N 1
ATOM 1264 C CA . LEU B 1 68 ? -15.673 -22.345 58.381 1.00 17.10 72 LEU B CA 1
ATOM 1265 C C . LEU B 1 68 ? -15.557 -23.761 57.807 1.00 20.82 72 LEU B C 1
ATOM 1266 O O . LEU B 1 68 ? -14.916 -23.974 56.768 1.00 20.43 72 LEU B O 1
ATOM 1271 N N . THR B 1 69 ? -16.210 -24.722 58.458 1.00 19.92 73 THR B N 1
ATOM 1272 C CA . THR B 1 69 ? -16.153 -26.107 57.999 1.00 21.24 73 THR B CA 1
ATOM 1273 C C . THR B 1 69 ? -16.762 -26.264 56.605 1.00 19.94 73 THR B C 1
ATOM 1274 O O . THR B 1 69 ? -16.211 -26.960 55.760 1.00 22.57 73 THR B O 1
ATOM 1278 N N . LYS B 1 70 ? -17.895 -25.609 56.369 1.00 20.38 74 LYS B N 1
ATOM 1279 C CA . LYS B 1 70 ? -18.576 -25.679 55.077 1.00 21.91 74 LYS B CA 1
ATOM 1280 C C . LYS B 1 70 ? -17.740 -25.096 53.935 1.00 19.37 74 LYS B C 1
ATOM 1281 O O . LYS B 1 70 ? -17.804 -25.574 52.792 1.00 21.01 74 LYS B O 1
ATOM 1287 N N . LYS B 1 71 ? -16.943 -24.078 54.245 1.00 19.03 75 LYS B N 1
ATOM 1288 C CA . LYS B 1 71 ? -16.144 -23.391 53.230 1.00 18.67 75 LYS B CA 1
ATOM 1289 C C . LYS B 1 71 ? -14.743 -23.980 53.064 1.00 21.25 75 LYS B C 1
ATOM 1290 O O . LYS B 1 71 ? -13.995 -23.574 52.168 1.00 23.25 75 LYS B O 1
ATOM 1296 N N . GLY B 1 72 ? -14.382 -24.943 53.906 1.00 21.52 76 GLY B N 1
ATOM 1297 C CA . GLY B 1 72 ? -13.091 -25.597 53.773 1.00 22.37 76 GLY B CA 1
ATOM 1298 C C . GLY B 1 72 ? -11.967 -24.766 54.368 1.00 21.83 76 GLY B C 1
ATOM 1299 O O . GLY B 1 72 ? -10.811 -24.837 53.937 1.00 23.90 76 GLY B O 1
ATOM 1300 N N . LEU B 1 73 ? -12.316 -23.986 55.385 1.00 21.01 77 LEU B N 1
ATOM 1301 C CA . LEU B 1 73 ? -11.380 -23.078 56.031 1.00 22.12 77 LEU B CA 1
ATOM 1302 C C . LEU B 1 73 ? -11.111 -23.515 57.462 1.00 22.56 77 LEU B C 1
ATOM 1303 O O . LEU B 1 73 ? -11.953 -24.165 58.076 1.00 24.05 77 LEU B O 1
ATOM 1308 N N . SER B 1 74 ? -9.937 -23.164 57.980 1.00 22.04 78 SER B N 1
ATOM 1309 C CA . SER B 1 74 ? -9.634 -23.378 59.395 1.00 21.36 78 SER B CA 1
ATOM 1310 C C . SER B 1 74 ? -9.870 -22.093 60.177 1.00 23.47 78 SER B C 1
ATOM 1311 O O . SER B 1 74 ? -10.165 -21.040 59.598 1.00 23.45 78 SER B O 1
ATOM 1314 N N . SER B 1 75 ? -9.724 -22.177 61.495 1.00 22.52 79 SER B N 1
ATOM 1315 C CA . SER B 1 75 ? -9.929 -21.023 62.355 1.00 23.61 79 SER B CA 1
ATOM 1316 C C . SER B 1 75 ? -8.786 -20.009 62.243 1.00 26.44 79 SER B C 1
ATOM 1317 O O . SER B 1 75 ? -8.785 -19.010 62.956 1.00 27.75 79 SER B O 1
ATOM 1320 N N . GLU B 1 76 ? -7.822 -20.261 61.352 1.00 24.21 80 GLU B N 1
ATOM 1321 C CA . GLU B 1 76 ? -6.755 -19.294 61.097 1.00 24.84 80 GLU B CA 1
ATOM 1322 C C . GLU B 1 76 ? -7.172 -18.317 60.001 1.00 24.89 80 GLU B C 1
ATOM 1323 O O . GLU B 1 76 ? -6.426 -17.406 59.635 1.00 25.16 80 GLU B O 1
ATOM 1329 N N . ALA B 1 77 ? -8.384 -18.501 59.490 1.00 24.26 81 ALA B N 1
ATOM 1330 C CA . ALA B 1 77 ? -8.931 -17.579 58.513 1.00 23.10 81 ALA B CA 1
ATOM 1331 C C . ALA B 1 77 ? -9.324 -16.263 59.183 1.00 23.14 81 ALA B C 1
ATOM 1332 O O . ALA B 1 77 ? -9.517 -16.193 60.409 1.00 25.44 81 ALA B O 1
ATOM 1334 N N . SER B 1 78 ? -9.398 -15.211 58.382 1.00 22.99 82 SER B N 1
ATOM 1335 C CA . SER B 1 78 ? -9.930 -13.938 58.835 1.00 21.59 82 SER B CA 1
ATOM 1336 C C . SER B 1 78 ? -11.256 -13.724 58.139 1.00 21.22 82 SER B C 1
ATOM 1337 O O . SER B 1 78 ? -11.343 -13.878 56.916 1.00 25.32 82 SER B O 1
ATOM 1340 N N . LEU B 1 79 ? -12.280 -13.368 58.898 1.00 19.97 83 LEU B N 1
ATOM 1341 C CA . LEU B 1 79 ? -13.613 -13.220 58.334 1.00 20.94 83 LEU B CA 1
ATOM 1342 C C . LEU B 1 79 ? -14.071 -11.776 58.322 1.00 19.27 83 LEU B C 1
ATOM 1343 O O . LEU B 1 79 ? -13.930 -11.063 59.309 1.00 20.45 83 LEU B O 1
ATOM 1348 N N . ASN B 1 80 ? -14.608 -11.345 57.188 1.00 17.45 84 ASN B N 1
ATOM 1349 C CA . ASN B 1 80 ? -15.301 -10.069 57.132 1.00 19.04 84 ASN B CA 1
ATOM 1350 C C . ASN B 1 80 ? -16.785 -10.316 57.340 1.00 20.04 84 ASN B C 1
ATOM 1351 O O . ASN B 1 80 ? -17.440 -10.918 56.491 1.00 22.49 84 ASN B O 1
ATOM 1356 N N . VAL B 1 81 ? -17.307 -9.863 58.476 1.00 19.01 85 VAL B N 1
ATOM 1357 C CA . VAL B 1 81 ? -18.680 -10.159 58.847 1.00 16.50 85 VAL B CA 1
ATOM 1358 C C . VAL B 1 81 ? -19.568 -8.923 58.762 1.00 18.35 85 VAL B C 1
ATOM 1359 O O . VAL B 1 81 ? -19.395 -7.952 59.504 1.00 20.35 85 VAL B O 1
ATOM 1363 N N . GLU B 1 82 ? -20.525 -8.979 57.842 1.00 19.88 86 GLU B N 1
ATOM 1364 C CA . GLU B 1 82 ? -21.542 -7.954 57.692 1.00 20.40 86 GLU B CA 1
ATOM 1365 C C . GLU B 1 82 ? -22.631 -8.099 58.752 1.00 20.26 86 GLU B C 1
ATOM 1366 O O . GLU B 1 82 ? -23.049 -9.214 59.073 1.00 18.56 86 GLU B O 1
ATOM 1372 N N . TYR B 1 83 ? -23.086 -6.981 59.309 1.00 17.09 87 TYR B N 1
ATOM 1373 C CA . TYR B 1 83 ? -24.268 -7.040 60.150 1.00 16.93 87 TYR B CA 1
ATOM 1374 C C . TYR B 1 83 ? -25.354 -6.128 59.589 1.00 18.80 87 TYR B C 1
ATOM 1375 O O . TYR B 1 83 ? -25.080 -5.165 58.861 1.00 19.74 87 TYR B O 1
ATOM 1384 N N . THR B 1 84 ? -26.595 -6.487 59.888 1.00 18.44 88 THR B N 1
ATOM 1385 C CA . THR B 1 84 ? -27.768 -5.762 59.429 1.00 21.41 88 THR B CA 1
ATOM 1386 C C . THR B 1 84 ? -28.831 -5.915 60.512 1.00 21.31 88 THR B C 1
ATOM 1387 O O . THR B 1 84 ? -28.772 -6.864 61.307 1.00 23.53 88 THR B O 1
ATOM 1391 N N . ARG B 1 85 ? -29.772 -4.977 60.580 1.00 24.26 89 ARG B N 1
ATOM 1392 C CA . 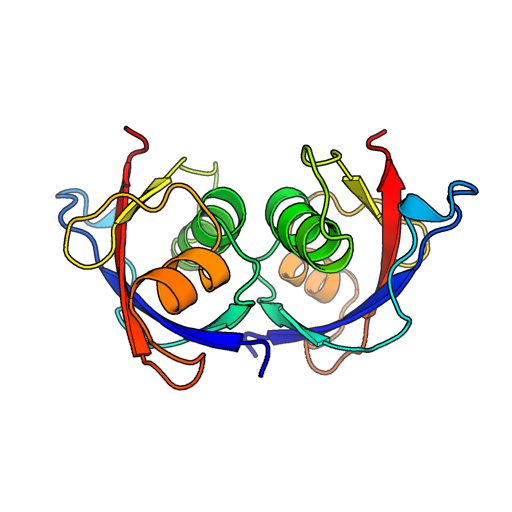ARG B 1 85 ? -30.918 -5.139 61.470 1.00 30.12 89 ARG B CA 1
ATOM 1393 C C . ARG B 1 85 ? -31.515 -6.507 61.199 1.00 30.96 89 ARG B C 1
ATOM 1394 O O . ARG B 1 85 ? -31.543 -6.953 60.046 1.00 30.70 89 ARG B O 1
ATOM 1402 N N . ALA B 1 86 ? -31.935 -7.187 62.260 1.00 31.89 90 ALA B N 1
ATOM 1403 C CA . ALA B 1 86 ? -32.499 -8.524 62.146 1.00 34.70 90 ALA B CA 1
ATOM 1404 C C . ALA B 1 86 ? -33.528 -8.570 61.020 1.00 39.47 90 ALA B C 1
ATOM 1405 O O . ALA B 1 86 ? -34.322 -7.645 60.841 1.00 38.78 90 ALA B O 1
ATOM 1407 N N . ILE B 1 87 ? -33.478 -9.634 60.237 1.00 39.53 91 ILE B N 1
ATOM 1408 C CA . ILE B 1 87 ? -34.333 -9.739 59.062 1.00 44.54 91 ILE B CA 1
ATOM 1409 C C . ILE B 1 87 ? -35.827 -9.727 59.407 1.00 49.55 91 ILE B C 1
ATOM 1410 O O . ILE B 1 87 ? -36.552 -8.777 59.081 1.00 53.16 91 ILE B O 1
#

Foldseek 3Di:
DQKAKEFEAEPDPDPLQGADRDIDIDGQQDAQVVVQVVSCVRSVDPDRFRKWKDFVRHTGPGTSNVVCVVVVHDSHDYTYMYIDRDD/DFKAKEFEAEPDPPCLQGADRDIDIDGQQDAQVVVQVVSCVRSVPPDGFRKWKDFVRHTGPGGSVVVCVVVVHDRHDYTYMYIDGDD

Solvent-accessible surface area: 10593 Å² total; per-residue (Å²): 221,58,36,1,75,2,110,7,77,26,198,28,198,69,139,146,15,86,28,143,114,76,78,28,113,0,1,19,4,0,70,90,117,0,0,14,18,1,0,15,70,84,35,62,36,175,170,103,39,92,2,10,0,33,3,132,54,87,57,11,196,60,6,0,69,67,30,7,93,169,88,68,84,66,28,165,24,69,7,40,0,27,1,30,140,46,161,222,54,37,0,66,0,88,4,79,25,180,38,187,67,138,153,16,79,26,146,81,82,65,32,115,0,1,23,6,0,72,67,113,0,0,15,16,1,0,12,71,86,41,51,36,152,159,94,24,83,3,5,1,34,2,140,53,85,53,7,189,52,3,0,69,62,15,5,90,142,82,70,81,72,24,162,25,67,8,79,0,16,0,36,127,38,171